Protein AF-A0A937NCR0-F1 (afdb_monomer)

Sequence (135 aa):
QVGEFRQLLLSELSRSDWDSVELSKTMGQFVDAAGKEAPPRRARLNRLIGYTAQFYEQLMRSLSGGAVHGDAELVRAVRAAQSTWPGDAETAAACLERCLEAEGQVLANANQATLVQCWLDELATTTRTGCPVAA

Structure (mmCIF, N/CA/C/O backbone):
data_AF-A0A937NCR0-F1
#
_entry.id   AF-A0A937NCR0-F1
#
loop_
_atom_site.group_PDB
_atom_site.id
_atom_site.type_symbol
_atom_site.label_atom_id
_atom_site.label_alt_id
_atom_site.label_comp_id
_atom_site.label_asym_id
_atom_site.label_entity_id
_atom_site.label_seq_id
_atom_site.pdbx_PDB_ins_code
_atom_site.Cartn_x
_atom_site.Cartn_y
_atom_site.Cartn_z
_atom_site.occupancy
_atom_site.B_iso_or_equiv
_atom_site.auth_seq_id
_atom_site.auth_comp_id
_atom_site.auth_asym_id
_atom_site.auth_atom_id
_atom_site.pdbx_PDB_model_num
ATOM 1 N N . GLN A 1 1 ? -17.304 -7.108 0.990 1.00 74.44 1 GLN A N 1
ATOM 2 C CA . GLN A 1 1 ? -16.667 -6.075 1.840 1.00 74.44 1 GLN A CA 1
ATOM 3 C C . GLN A 1 1 ? -15.138 -6.113 1.786 1.00 74.44 1 GLN A C 1
ATOM 5 O O . GLN A 1 1 ? -14.595 -5.275 1.091 1.00 74.44 1 GLN A O 1
ATOM 10 N N . VAL A 1 2 ? -14.410 -7.036 2.443 1.00 83.81 2 VAL A N 1
ATOM 11 C CA . VAL A 1 2 ? -12.918 -7.007 2.409 1.00 83.81 2 VAL A CA 1
ATOM 12 C C . VAL A 1 2 ? -12.339 -7.420 1.051 1.00 83.81 2 VAL A C 1
ATOM 14 O O . VAL A 1 2 ? -11.427 -6.763 0.569 1.00 83.81 2 VAL A O 1
ATOM 17 N N . GLY A 1 3 ? -12.879 -8.468 0.417 1.00 83.25 3 GLY A N 1
ATOM 18 C CA . GLY A 1 3 ? -12.419 -8.903 -0.911 1.00 83.25 3 GLY A CA 1
ATOM 19 C C . GLY A 1 3 ? -12.664 -7.858 -2.005 1.00 83.25 3 GLY A C 1
ATOM 20 O O . GLY A 1 3 ? -11.769 -7.563 -2.779 1.00 83.25 3 GLY A O 1
ATOM 21 N N . GLU A 1 4 ? -13.842 -7.228 -2.009 1.00 89.12 4 GLU A N 1
ATOM 22 C CA . GLU A 1 4 ? -14.170 -6.133 -2.941 1.00 89.12 4 GLU A CA 1
ATOM 23 C C . GLU A 1 4 ? -13.261 -4.915 -2.738 1.00 89.12 4 GLU A C 1
ATOM 25 O O . GLU A 1 4 ? -12.792 -4.325 -3.705 1.00 89.12 4 GLU A O 1
ATOM 30 N N . PHE A 1 5 ? -12.965 -4.554 -1.484 1.00 92.00 5 PHE A N 1
ATOM 31 C CA . PHE A 1 5 ? -12.037 -3.457 -1.219 1.00 92.00 5 PHE A CA 1
ATOM 32 C C . PHE A 1 5 ? -10.614 -3.805 -1.658 1.00 92.00 5 PHE A C 1
ATOM 34 O O . PHE A 1 5 ? -9.918 -2.956 -2.199 1.00 92.00 5 PHE A O 1
ATOM 41 N N . ARG A 1 6 ? -10.180 -5.057 -1.468 1.00 95.19 6 ARG A N 1
ATOM 42 C CA . ARG A 1 6 ? -8.883 -5.521 -1.972 1.00 95.19 6 ARG A CA 1
ATOM 43 C C . ARG A 1 6 ? -8.793 -5.393 -3.495 1.00 95.19 6 ARG A C 1
ATOM 45 O O . ARG A 1 6 ? -7.771 -4.926 -3.979 1.00 95.19 6 ARG A O 1
ATOM 52 N N . GLN A 1 7 ? -9.861 -5.723 -4.221 1.00 94.75 7 GLN A N 1
ATOM 53 C CA . GLN A 1 7 ? -9.926 -5.540 -5.676 1.00 94.75 7 GLN A CA 1
ATOM 54 C C . GLN A 1 7 ? -9.755 -4.080 -6.077 1.00 94.75 7 GLN A C 1
ATOM 56 O O . GLN 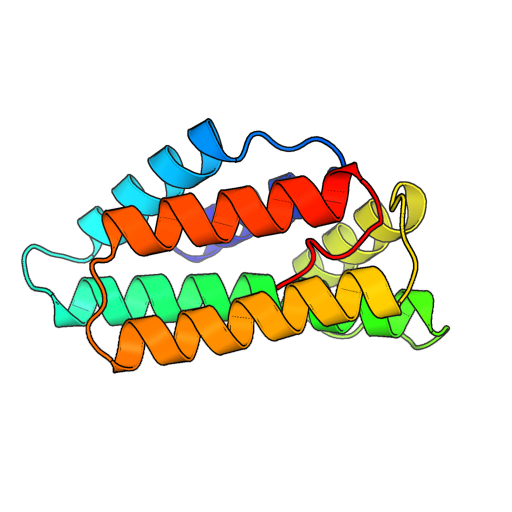A 1 7 ? -8.951 -3.778 -6.956 1.00 94.75 7 GLN A O 1
ATOM 61 N N . LEU A 1 8 ? -10.478 -3.178 -5.408 1.00 95.44 8 LEU A N 1
ATOM 62 C CA . LEU A 1 8 ? -10.343 -1.738 -5.617 1.00 95.44 8 LEU A CA 1
ATOM 63 C C . LEU A 1 8 ? -8.914 -1.268 -5.320 1.00 95.44 8 LEU A C 1
ATOM 65 O O . LEU A 1 8 ? -8.308 -0.606 -6.152 1.00 95.44 8 LEU A O 1
ATOM 69 N N . LEU A 1 9 ? -8.353 -1.674 -4.180 1.00 96.31 9 LEU A N 1
ATOM 70 C CA . LEU A 1 9 ? -6.996 -1.322 -3.772 1.00 96.31 9 LEU A CA 1
ATOM 71 C C . LEU A 1 9 ? -5.960 -1.779 -4.805 1.00 96.31 9 LEU A C 1
ATOM 73 O O . LEU A 1 9 ? -5.144 -0.981 -5.247 1.00 96.31 9 LEU A O 1
ATOM 77 N N . LEU A 1 10 ? -6.007 -3.044 -5.227 1.00 97.00 10 LEU A N 1
ATOM 78 C CA . LEU A 1 10 ? -5.082 -3.580 -6.226 1.00 97.00 10 LEU A CA 1
ATOM 79 C C . LEU A 1 10 ? -5.256 -2.918 -7.597 1.00 97.00 10 LEU A C 1
ATOM 81 O O . LEU A 1 10 ? -4.273 -2.731 -8.310 1.00 97.00 10 LEU A O 1
ATOM 85 N N . SER A 1 11 ? -6.485 -2.547 -7.962 1.00 95.75 11 SER A N 1
ATOM 86 C CA . SER A 1 11 ? -6.756 -1.787 -9.182 1.00 95.75 11 SER A CA 1
ATOM 87 C C . SER A 1 11 ? -6.099 -0.406 -9.131 1.00 95.75 11 SER A C 1
ATOM 89 O O . SER A 1 11 ? -5.409 -0.040 -10.079 1.00 95.75 11 SER A O 1
ATOM 91 N N . GLU A 1 12 ? -6.251 0.338 -8.034 1.00 96.19 12 GLU A N 1
ATOM 92 C CA . GLU A 1 12 ? -5.626 1.659 -7.876 1.00 96.19 12 GLU A CA 1
ATOM 93 C C . GLU A 1 12 ? -4.097 1.570 -7.862 1.00 96.19 12 GLU A C 1
ATOM 95 O O . GLU A 1 12 ? -3.437 2.252 -8.641 1.00 96.19 12 GLU A O 1
ATOM 100 N N . LEU A 1 13 ? -3.530 0.654 -7.068 1.00 96.25 13 LEU A N 1
ATOM 101 C CA . LEU A 1 13 ? -2.078 0.447 -6.984 1.00 96.25 13 LEU A CA 1
ATOM 102 C C . LEU A 1 13 ? -1.452 0.007 -8.315 1.00 96.25 13 LEU A C 1
ATOM 104 O O . LEU A 1 13 ? -0.257 0.200 -8.525 1.00 9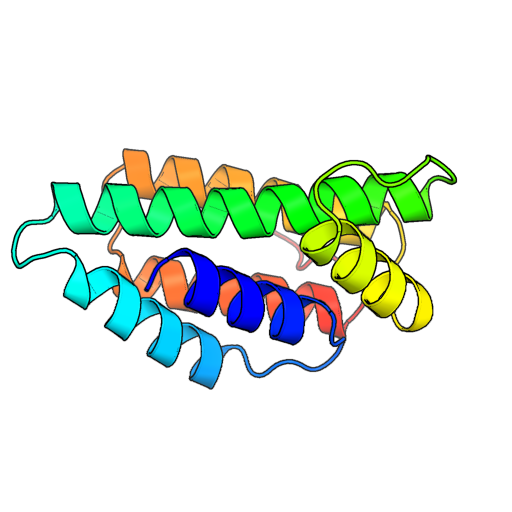6.25 13 LEU A O 1
ATOM 108 N N . SER A 1 14 ? -2.239 -0.587 -9.220 1.00 96.25 14 SER A N 1
ATOM 109 C CA . SER A 1 14 ? -1.749 -0.975 -10.546 1.00 96.25 14 SER A CA 1
ATOM 110 C C . SER A 1 14 ? -1.479 0.211 -11.480 1.00 96.25 14 SER A C 1
ATOM 112 O O . SER A 1 14 ? -0.814 0.050 -12.504 1.00 96.25 14 SER A O 1
ATOM 114 N N . ARG A 1 15 ? -1.988 1.397 -11.134 1.00 94.62 15 ARG A N 1
ATOM 115 C CA . ARG A 1 15 ? -1.804 2.640 -11.886 1.00 94.62 15 ARG A CA 1
ATOM 116 C C . ARG A 1 15 ? -0.520 3.338 -11.435 1.00 94.62 15 ARG A C 1
ATOM 118 O O . ARG A 1 15 ? -0.114 3.215 -10.288 1.00 94.62 15 ARG A O 1
ATOM 125 N N . SER A 1 16 ? 0.105 4.127 -12.304 1.00 89.81 16 SER A N 1
ATOM 126 C CA . SER A 1 16 ? 1.256 4.966 -11.921 1.00 89.81 16 SER A CA 1
ATOM 127 C C . SER A 1 16 ? 0.856 6.351 -11.386 1.00 89.81 16 SER A C 1
ATOM 129 O O . SER A 1 16 ? 1.691 7.062 -10.830 1.00 89.81 16 SER A O 1
ATOM 131 N N . ASP A 1 17 ? -0.415 6.738 -11.535 1.00 92.00 17 ASP A N 1
ATOM 132 C CA . ASP A 1 17 ? -0.939 8.086 -11.280 1.00 92.00 17 ASP A CA 1
ATOM 133 C C . ASP A 1 17 ? -2.167 8.117 -10.350 1.00 92.00 17 ASP A C 1
ATOM 135 O O . ASP A 1 17 ? -2.970 9.047 -10.417 1.00 92.00 17 ASP A O 1
ATOM 139 N N . TRP A 1 18 ? -2.349 7.097 -9.507 1.00 94.56 18 TRP A N 1
ATOM 140 C CA . TRP A 1 18 ? -3.517 7.000 -8.627 1.00 94.56 18 TRP A CA 1
ATOM 141 C C . TRP A 1 18 ? -3.626 8.174 -7.640 1.00 94.56 18 TRP A C 1
ATOM 143 O O . TRP A 1 18 ? -2.635 8.776 -7.213 1.00 94.56 18 TRP A O 1
ATOM 153 N N . ASP A 1 19 ? -4.869 8.500 -7.283 1.00 94.62 19 ASP A N 1
ATOM 154 C CA . ASP A 1 19 ? -5.213 9.634 -6.427 1.00 94.62 19 ASP A CA 1
ATOM 155 C C . ASP A 1 19 ? -5.098 9.244 -4.944 1.00 94.62 19 ASP A C 1
ATOM 157 O O . ASP A 1 19 ? -5.957 8.546 -4.390 1.00 94.62 19 ASP A O 1
ATOM 161 N N . SER A 1 20 ? -4.021 9.695 -4.289 1.00 95.06 20 SER A N 1
ATOM 162 C CA . SER A 1 20 ? -3.761 9.413 -2.871 1.00 95.06 20 SER A CA 1
ATOM 163 C C . SER A 1 20 ? -4.843 9.963 -1.949 1.00 95.06 20 SER A C 1
ATOM 165 O O . SER A 1 20 ? -5.142 9.345 -0.923 1.00 95.06 20 SER A O 1
ATOM 167 N N . VAL A 1 21 ? -5.471 11.085 -2.305 1.00 95.50 21 VAL A N 1
ATOM 168 C CA . VAL A 1 21 ? -6.478 11.758 -1.481 1.00 95.50 21 VAL A CA 1
ATOM 169 C C . VAL A 1 21 ? -7.790 10.981 -1.516 1.00 95.50 21 VAL A C 1
ATOM 171 O O . VAL A 1 21 ? -8.346 10.654 -0.460 1.00 95.50 21 VAL A O 1
ATOM 174 N N . GLU A 1 22 ? -8.268 10.630 -2.710 1.00 96.00 22 GLU A N 1
ATOM 175 C CA . GLU A 1 22 ? -9.502 9.852 -2.856 1.00 96.00 22 GLU A CA 1
ATOM 176 C C . GLU A 1 22 ? -9.346 8.423 -2.317 1.00 96.00 22 GLU A C 1
ATOM 178 O O . GLU A 1 22 ? -10.246 7.919 -1.627 1.00 96.00 22 GLU A O 1
ATOM 183 N N . LEU A 1 23 ? -8.187 7.783 -2.521 1.00 96.00 23 LEU A N 1
ATOM 184 C CA . LEU A 1 23 ? -7.921 6.467 -1.937 1.00 96.00 23 LEU A CA 1
ATOM 185 C C . LEU A 1 23 ? -7.842 6.533 -0.404 1.00 96.00 23 LEU A C 1
ATOM 187 O O . LEU A 1 23 ? -8.417 5.673 0.265 1.00 96.00 23 LEU A O 1
ATOM 191 N N . SER A 1 24 ? -7.228 7.576 0.170 1.00 96.31 24 SER A N 1
ATOM 192 C CA . SER A 1 24 ? -7.179 7.784 1.628 1.00 96.31 24 SER A CA 1
ATOM 193 C C . SER A 1 24 ? -8.565 7.919 2.239 1.00 96.31 24 SER A C 1
ATOM 195 O O . SER A 1 24 ? -8.868 7.301 3.261 1.00 96.31 24 SER A O 1
ATOM 197 N N . LYS A 1 25 ? -9.441 8.697 1.600 1.00 95.94 25 LYS A N 1
ATOM 198 C CA . LYS A 1 25 ? -10.831 8.868 2.033 1.00 95.94 25 LYS A CA 1
ATOM 199 C C . LYS A 1 25 ? -11.596 7.548 1.978 1.00 95.94 25 LYS A C 1
ATOM 201 O O . LYS A 1 25 ? -12.258 7.177 2.949 1.00 95.94 25 LYS A O 1
ATOM 206 N N . THR A 1 26 ? -11.472 6.828 0.868 1.00 95.88 26 THR A N 1
ATOM 207 C CA . THR A 1 26 ? -12.128 5.533 0.646 1.00 95.88 26 THR A CA 1
ATOM 208 C C . THR A 1 26 ? -11.647 4.488 1.656 1.00 95.88 26 THR A C 1
ATOM 210 O O . THR A 1 26 ? -12.450 3.778 2.268 1.00 95.88 26 THR A O 1
ATOM 213 N N . MET A 1 27 ? -10.340 4.446 1.914 1.00 95.62 27 MET A N 1
ATOM 214 C CA . MET A 1 27 ? -9.735 3.569 2.908 1.00 95.62 27 MET A CA 1
ATOM 215 C C . MET A 1 27 ? -10.155 3.921 4.336 1.00 95.62 27 MET A C 1
ATOM 217 O O . MET A 1 27 ? -10.524 3.023 5.093 1.00 95.62 27 MET A O 1
ATOM 221 N N . GLY A 1 28 ? -10.163 5.205 4.697 1.00 94.25 28 GLY A N 1
ATOM 222 C CA . GLY A 1 28 ? -10.608 5.675 6.010 1.00 94.25 28 GLY A CA 1
ATOM 223 C C . GLY A 1 28 ? -12.050 5.264 6.309 1.00 94.25 28 GLY A C 1
ATOM 224 O O . GLY A 1 28 ? -12.314 4.647 7.340 1.00 94.25 28 GLY A O 1
ATOM 225 N N . GLN A 1 29 ? -12.967 5.483 5.361 1.00 94.19 29 GLN A N 1
ATOM 226 C CA . GLN A 1 29 ? -14.366 5.050 5.482 1.00 94.19 29 GLN A CA 1
ATOM 227 C C . GLN A 1 29 ? -14.488 3.533 5.672 1.00 94.19 29 GLN A C 1
ATOM 229 O O . GLN A 1 29 ? -15.265 3.055 6.503 1.00 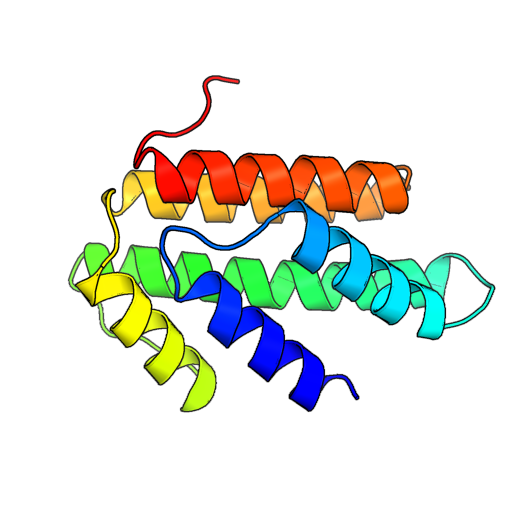94.19 29 GLN A O 1
ATOM 234 N N . PHE A 1 30 ? -13.701 2.762 4.921 1.00 94.12 30 PHE A N 1
ATOM 235 C CA . PHE A 1 30 ? -13.694 1.311 5.037 1.00 94.12 30 PHE A CA 1
ATOM 236 C C . PHE A 1 30 ? -13.140 0.832 6.388 1.00 94.12 30 PHE A C 1
ATOM 238 O O . PHE A 1 30 ? -13.683 -0.109 6.979 1.00 94.12 30 PHE A O 1
ATOM 245 N N . VAL A 1 31 ? -12.089 1.475 6.900 1.00 93.31 31 VAL A N 1
ATOM 246 C CA . VAL A 1 31 ? -11.515 1.206 8.226 1.00 93.31 31 VAL A CA 1
ATOM 247 C C . VAL A 1 31 ? -12.516 1.544 9.331 1.00 93.31 31 VAL A C 1
ATOM 249 O O . VAL A 1 31 ? -12.759 0.705 10.199 1.00 93.31 31 VAL A O 1
ATOM 252 N N . ASP A 1 32 ? -13.170 2.702 9.264 1.00 92.12 32 ASP A N 1
ATOM 253 C CA . ASP A 1 32 ? -14.174 3.137 10.242 1.00 92.12 32 ASP A CA 1
ATOM 254 C C . ASP A 1 32 ? -15.405 2.224 10.283 1.00 92.12 32 ASP A C 1
ATOM 256 O O . ASP A 1 32 ? -15.965 1.964 11.352 1.00 92.12 32 ASP A O 1
ATOM 260 N N . ALA A 1 33 ? -15.772 1.627 9.147 1.00 92.31 33 ALA A N 1
ATOM 261 C CA . ALA A 1 33 ? -16.820 0.614 9.079 1.00 92.31 33 ALA A CA 1
ATOM 262 C C . ALA A 1 33 ? -16.471 -0.694 9.828 1.00 92.31 33 ALA A C 1
ATOM 264 O O . ALA A 1 33 ? -17.279 -1.624 9.841 1.00 92.31 33 ALA A O 1
ATOM 265 N N . ALA A 1 34 ? -15.272 -0.835 10.415 1.00 89.38 34 ALA A N 1
ATOM 266 C CA . ALA A 1 34 ? -14.900 -1.999 11.228 1.00 89.38 34 ALA A CA 1
ATOM 267 C C . ALA A 1 34 ? -15.521 -1.984 12.623 1.00 89.38 34 ALA A C 1
ATOM 269 O O . ALA A 1 34 ? -15.592 -3.029 13.268 1.00 89.38 34 ALA A O 1
ATOM 270 N N . GLY A 1 35 ? -15.948 -0.812 13.088 1.00 89.00 35 GLY A N 1
ATOM 271 C CA . GLY A 1 35 ? -16.541 -0.629 14.401 1.00 89.00 35 GLY A CA 1
ATOM 272 C C . GLY A 1 35 ? -16.097 0.671 15.059 1.00 89.00 35 GLY A C 1
ATOM 273 O O . GLY A 1 35 ? -15.146 1.326 14.642 1.00 89.00 35 GLY A O 1
ATOM 274 N N . LYS A 1 36 ? -16.788 1.038 16.139 1.00 84.19 36 LYS A N 1
ATOM 275 C CA . LYS A 1 36 ? -16.525 2.282 16.878 1.00 84.19 36 LYS A CA 1
ATOM 276 C C . LYS A 1 36 ? -15.271 2.217 17.754 1.00 84.19 36 LYS A C 1
ATOM 278 O O . LYS A 1 36 ? -14.724 3.257 18.096 1.00 84.19 36 LYS A O 1
ATOM 283 N N . GLU A 1 37 ? -14.778 1.023 18.044 1.00 89.00 37 GLU A N 1
ATOM 284 C CA . GLU A 1 37 ? -13.607 0.812 18.893 1.00 89.00 37 GLU A CA 1
ATOM 285 C C . GLU A 1 37 ? -12.304 0.841 18.082 1.00 89.00 37 GLU A C 1
ATOM 287 O O . GLU A 1 37 ? -12.275 0.480 16.904 1.00 89.00 37 GLU A O 1
ATOM 292 N N . ALA A 1 38 ? -11.198 1.225 18.719 1.00 86.81 38 ALA A N 1
ATOM 293 C CA . ALA A 1 38 ? -9.895 1.306 18.060 1.00 86.81 38 ALA A CA 1
ATOM 294 C C . ALA A 1 38 ? -9.309 -0.056 17.603 1.00 86.81 38 ALA A C 1
ATOM 296 O O . ALA A 1 38 ? -8.752 -0.100 16.503 1.00 86.81 38 ALA A O 1
ATOM 297 N N . PRO A 1 39 ? -9.420 -1.176 18.358 1.00 91.62 39 PRO A N 1
ATOM 298 C CA . PRO A 1 39 ? -8.807 -2.447 17.956 1.00 91.62 39 PRO A CA 1
ATOM 299 C C . PRO A 1 39 ? -9.342 -3.037 16.635 1.00 91.62 39 PRO A C 1
ATOM 301 O O . PRO A 1 39 ? -8.514 -3.395 15.795 1.00 91.62 39 PRO A O 1
ATOM 304 N N . PRO A 1 40 ? -10.668 -3.098 16.374 1.00 92.75 40 PRO A N 1
ATOM 305 C CA . PRO A 1 40 ? -11.191 -3.566 15.086 1.00 92.75 40 PRO A CA 1
ATOM 306 C C . PRO A 1 40 ? -10.719 -2.726 13.895 1.00 92.75 40 PRO A C 1
ATOM 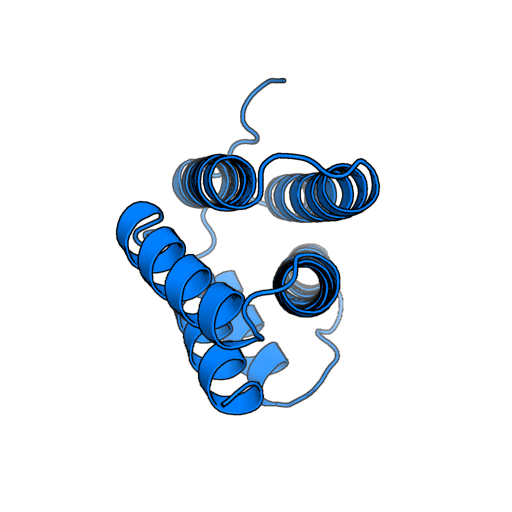308 O O . PRO A 1 40 ? -10.394 -3.278 12.843 1.00 92.75 40 PRO A O 1
ATOM 311 N N . ARG A 1 41 ? -10.634 -1.399 14.067 1.00 93.56 41 ARG A N 1
ATOM 312 C CA . ARG A 1 41 ? -10.142 -0.490 13.024 1.00 93.56 41 ARG A CA 1
ATOM 313 C C . ARG A 1 41 ? -8.660 -0.715 12.733 1.00 93.56 41 ARG A C 1
ATOM 315 O O . ARG A 1 41 ? -8.302 -0.904 11.576 1.00 93.56 41 ARG A O 1
ATOM 322 N N . ARG A 1 42 ? -7.818 -0.828 13.771 1.00 94.06 42 ARG A N 1
ATOM 323 C CA . ARG A 1 42 ? -6.388 -1.164 13.614 1.00 94.06 42 ARG A CA 1
ATOM 324 C C . ARG A 1 42 ? -6.187 -2.500 12.908 1.00 94.06 42 ARG A C 1
ATOM 326 O O . ARG A 1 42 ? -5.378 -2.587 11.996 1.00 94.06 42 ARG A O 1
ATOM 333 N N . ALA A 1 43 ? -6.945 -3.528 13.290 1.00 93.62 43 ALA A N 1
ATOM 334 C CA . ALA A 1 43 ? -6.865 -4.838 12.647 1.00 93.62 43 ALA A CA 1
ATOM 335 C C . ALA A 1 43 ? -7.242 -4.773 11.157 1.00 93.62 43 ALA A C 1
ATOM 337 O O . ALA A 1 43 ? -6.609 -5.425 10.326 1.00 93.62 43 ALA A O 1
ATOM 338 N N . ARG A 1 44 ? -8.253 -3.966 10.806 1.00 94.94 44 ARG A N 1
ATOM 339 C CA . ARG A 1 44 ? -8.644 -3.746 9.410 1.00 94.94 44 ARG A CA 1
ATOM 340 C C . ARG A 1 44 ? -7.582 -2.968 8.637 1.00 94.94 44 ARG A C 1
ATOM 342 O O . ARG A 1 44 ? -7.246 -3.392 7.537 1.00 94.94 44 ARG A O 1
ATOM 349 N N . LEU A 1 45 ? -7.039 -1.896 9.211 1.00 95.56 45 LEU A N 1
ATOM 350 C CA . LEU A 1 45 ? -5.966 -1.113 8.600 1.00 95.56 45 LEU A CA 1
ATOM 351 C C . LEU A 1 45 ? -4.711 -1.966 8.367 1.00 95.56 45 LEU A C 1
ATOM 353 O O . LEU A 1 45 ? -4.229 -2.014 7.245 1.00 95.56 45 LEU A O 1
ATOM 357 N N . ASN A 1 46 ? -4.260 -2.732 9.365 1.00 95.94 46 ASN A N 1
ATOM 358 C CA . ASN A 1 46 ? -3.123 -3.650 9.213 1.00 95.94 46 ASN A CA 1
ATOM 359 C C . ASN A 1 46 ? -3.335 -4.664 8.089 1.00 95.94 46 ASN A C 1
ATOM 361 O O . ASN A 1 46 ? -2.423 -4.941 7.322 1.00 95.94 46 ASN A O 1
ATOM 365 N N . ARG A 1 47 ? -4.550 -5.205 7.945 1.00 95.69 47 ARG A N 1
ATOM 366 C CA . ARG A 1 47 ? -4.850 -6.111 6.831 1.00 95.69 47 ARG A CA 1
ATOM 367 C C . ARG A 1 47 ? -4.716 -5.417 5.470 1.00 95.69 47 ARG A C 1
ATOM 369 O O . ARG A 1 47 ? -4.262 -6.053 4.526 1.00 95.69 47 ARG A O 1
ATOM 376 N N . LEU A 1 48 ? -5.123 -4.153 5.361 1.00 96.44 48 LEU A N 1
ATOM 377 C CA . LEU A 1 48 ? -4.980 -3.386 4.123 1.00 96.44 48 LEU A CA 1
ATOM 378 C C . LEU A 1 48 ? -3.523 -3.040 3.823 1.00 96.44 48 LEU A C 1
ATOM 380 O O . LEU A 1 48 ? -3.097 -3.235 2.690 1.00 96.44 48 LEU A O 1
ATOM 384 N N . ILE A 1 49 ? -2.762 -2.610 4.833 1.00 97.81 49 ILE A N 1
ATOM 385 C CA . ILE A 1 49 ? -1.321 -2.376 4.699 1.00 97.81 49 ILE A CA 1
ATOM 386 C C . ILE A 1 49 ? -0.627 -3.658 4.233 1.00 97.81 49 ILE A C 1
ATOM 388 O O . ILE A 1 49 ? 0.127 -3.611 3.269 1.00 97.81 49 ILE A O 1
ATOM 392 N N . GLY A 1 50 ? -0.970 -4.813 4.809 1.00 97.56 50 GLY A N 1
ATOM 393 C CA . GLY A 1 50 ? -0.432 -6.103 4.381 1.00 97.56 50 GLY A CA 1
ATOM 394 C C . GLY A 1 50 ? -0.757 -6.461 2.923 1.00 97.56 50 GLY A C 1
ATOM 395 O O . GLY A 1 50 ? 0.082 -7.034 2.232 1.00 97.56 50 GLY A O 1
ATOM 396 N N . TYR A 1 51 ? -1.940 -6.099 2.406 1.00 97.75 51 TYR A N 1
ATOM 397 C CA . TYR A 1 51 ? -2.245 -6.279 0.979 1.00 97.75 51 TYR A CA 1
ATOM 398 C C . TYR A 1 51 ? -1.411 -5.357 0.084 1.00 97.75 51 TYR A C 1
ATOM 400 O O . TYR A 1 51 ? -0.922 -5.806 -0.952 1.00 97.75 51 TYR A O 1
ATOM 408 N N . THR A 1 52 ? -1.220 -4.101 0.487 1.00 98.19 52 THR A N 1
ATOM 409 C CA . THR A 1 52 ? -0.358 -3.152 -0.228 1.00 98.19 52 THR A CA 1
ATOM 410 C C . THR A 1 52 ? 1.108 -3.600 -0.202 1.00 98.19 52 THR A C 1
ATOM 412 O O . THR A 1 52 ? 1.767 -3.603 -1.239 1.00 98.19 52 THR A O 1
ATOM 415 N N . ALA A 1 53 ? 1.601 -4.068 0.947 1.00 98.38 53 ALA A N 1
ATOM 416 C CA . ALA A 1 53 ? 2.938 -4.634 1.095 1.00 98.38 53 ALA A CA 1
ATOM 417 C C . ALA A 1 53 ? 3.127 -5.845 0.171 1.00 98.38 53 ALA A C 1
ATOM 419 O O . ALA A 1 53 ? 4.086 -5.898 -0.594 1.00 98.38 53 ALA A O 1
ATOM 420 N N . GLN A 1 54 ? 2.169 -6.777 0.161 1.00 98.38 54 GLN A N 1
ATOM 421 C CA . GLN A 1 54 ? 2.213 -7.942 -0.723 1.00 98.38 54 GLN A CA 1
ATOM 422 C C . GLN A 1 54 ? 2.268 -7.539 -2.206 1.00 98.38 54 GLN A C 1
ATOM 424 O O . GLN A 1 54 ? 2.987 -8.159 -2.987 1.00 98.38 54 GLN A O 1
ATOM 429 N N . PHE A 1 55 ? 1.537 -6.497 -2.606 1.00 98.50 55 PHE A N 1
ATOM 430 C CA . PHE A 1 55 ? 1.607 -5.960 -3.963 1.00 98.50 55 PHE A CA 1
ATOM 431 C C . PHE A 1 55 ? 3.013 -5.461 -4.317 1.00 98.50 55 PHE A C 1
ATOM 433 O O . PHE A 1 55 ? 3.575 -5.910 -5.319 1.00 98.50 55 PHE A O 1
ATOM 440 N N . TYR A 1 56 ? 3.608 -4.600 -3.487 1.00 98.38 56 TYR A N 1
ATOM 441 C CA . TYR A 1 56 ? 4.941 -4.053 -3.756 1.00 98.38 56 TYR A CA 1
ATOM 442 C C . TYR A 1 56 ? 6.051 -5.105 -3.666 1.00 98.38 56 TYR A C 1
ATOM 444 O O . TYR A 1 56 ? 6.972 -5.080 -4.477 1.00 98.38 56 TYR A O 1
ATOM 452 N N . GLU A 1 57 ? 5.932 -6.090 -2.772 1.00 98.44 57 GLU A N 1
ATOM 453 C CA . GLU A 1 57 ? 6.846 -7.236 -2.714 1.00 98.44 57 GLU A CA 1
ATOM 454 C C . GLU A 1 57 ? 6.851 -8.014 -4.038 1.00 98.44 57 GLU A C 1
ATOM 456 O O . GLU A 1 57 ? 7.907 -8.326 -4.598 1.00 98.44 57 GLU A O 1
ATOM 461 N N . GLN A 1 58 ? 5.665 -8.323 -4.566 1.00 98.50 58 GLN A N 1
ATOM 462 C CA . GLN A 1 58 ? 5.548 -9.051 -5.824 1.00 98.50 58 GLN A CA 1
ATOM 463 C C . GLN A 1 58 ? 5.968 -8.206 -7.032 1.00 98.50 58 GLN A C 1
ATOM 465 O O . GLN A 1 58 ? 6.541 -8.750 -7.979 1.00 98.50 58 GLN A O 1
ATOM 470 N N . LEU A 1 59 ? 5.725 -6.894 -7.004 1.00 98.19 59 LEU A N 1
ATOM 471 C CA . LEU A 1 59 ? 6.186 -5.973 -8.038 1.00 98.19 59 LEU A CA 1
ATOM 472 C C . LEU A 1 59 ? 7.714 -5.879 -8.068 1.00 98.19 59 LEU A C 1
ATOM 474 O O . LEU A 1 59 ? 8.301 -6.105 -9.124 1.00 98.19 59 LEU A O 1
ATOM 478 N N . MET A 1 60 ? 8.352 -5.655 -6.916 1.00 97.81 60 MET A N 1
ATOM 479 C CA . MET A 1 60 ? 9.809 -5.692 -6.758 1.00 97.81 60 MET A CA 1
ATOM 480 C C . MET A 1 60 ? 10.373 -7.005 -7.309 1.00 97.81 60 MET A C 1
ATOM 482 O O . MET A 1 60 ? 11.245 -6.990 -8.175 1.00 97.81 60 MET A O 1
ATOM 486 N N . ARG A 1 61 ? 9.820 -8.151 -6.884 1.00 97.81 61 ARG A N 1
ATOM 487 C CA . ARG A 1 61 ? 10.241 -9.471 -7.375 1.00 97.81 61 ARG A CA 1
ATOM 488 C C . ARG A 1 61 ? 10.143 -9.582 -8.897 1.00 97.81 61 ARG A C 1
ATOM 490 O O . ARG A 1 61 ? 11.057 -10.129 -9.511 1.00 97.81 61 ARG A O 1
ATOM 497 N N . SER A 1 62 ? 9.059 -9.086 -9.494 1.00 97.69 62 SER A N 1
ATOM 498 C CA . SER A 1 62 ? 8.856 -9.112 -10.948 1.00 97.69 62 SER A CA 1
ATOM 499 C C . SER A 1 62 ? 9.863 -8.234 -11.692 1.00 97.69 62 SER A C 1
ATOM 501 O O . SER A 1 62 ? 10.405 -8.641 -12.720 1.00 97.69 62 SER A O 1
ATOM 503 N N . LEU A 1 63 ? 10.150 -7.043 -11.160 1.00 97.00 63 LEU A N 1
ATOM 504 C CA . LEU A 1 63 ? 11.132 -6.106 -11.713 1.00 97.00 63 LEU A CA 1
ATOM 505 C C . LEU A 1 63 ? 12.562 -6.658 -11.622 1.00 97.00 63 LEU A C 1
ATOM 507 O O . LEU A 1 63 ? 13.366 -6.420 -12.518 1.00 97.00 63 LEU A O 1
ATOM 511 N N . SER A 1 64 ? 12.855 -7.483 -10.614 1.00 97.06 64 SER A N 1
ATOM 512 C CA . SER A 1 64 ? 14.110 -8.240 -10.506 1.00 97.06 64 SER A CA 1
ATOM 513 C C . SER A 1 64 ? 14.166 -9.501 -11.391 1.00 97.06 64 SER A C 1
ATOM 515 O O . SER A 1 64 ? 15.106 -10.286 -11.277 1.00 97.06 64 SER A O 1
ATOM 517 N N . GLY A 1 65 ? 13.168 -9.744 -12.249 1.00 96.19 65 GLY A N 1
ATOM 518 C CA . GLY A 1 65 ? 13.107 -10.911 -13.142 1.00 96.19 65 GLY A CA 1
ATOM 519 C C . GLY A 1 65 ? 12.584 -12.199 -12.495 1.00 96.19 65 GLY A C 1
ATOM 520 O O . GLY A 1 65 ? 12.630 -13.266 -13.110 1.00 96.19 65 GLY A O 1
ATOM 521 N N . GLY A 1 66 ? 12.080 -12.130 -11.261 1.00 96.12 66 GLY A N 1
ATOM 522 C CA . GLY A 1 66 ? 11.448 -13.251 -10.574 1.00 96.12 66 GLY A CA 1
ATOM 523 C C . GLY A 1 66 ? 10.002 -13.487 -11.019 1.00 96.12 66 GLY A C 1
ATOM 524 O O . GLY A 1 66 ? 9.320 -12.602 -11.529 1.00 96.12 66 GLY A O 1
ATOM 525 N N . ALA A 1 67 ? 9.493 -14.698 -10.785 1.00 94.31 67 ALA A N 1
ATOM 526 C CA . ALA A 1 67 ? 8.081 -14.993 -11.010 1.00 94.31 67 ALA A CA 1
ATOM 527 C C . ALA A 1 67 ? 7.191 -14.315 -9.953 1.00 94.31 67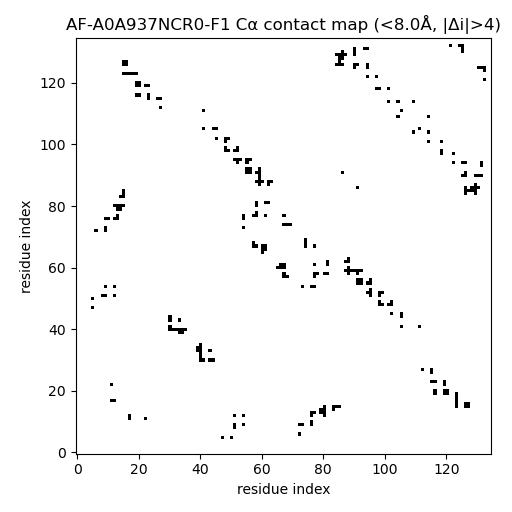 ALA A C 1
ATOM 529 O O . ALA A 1 67 ? 7.509 -14.317 -8.761 1.00 94.31 67 ALA A O 1
ATOM 530 N N . VAL A 1 68 ? 6.049 -13.786 -10.392 1.00 96.31 68 VAL A N 1
ATOM 531 C CA . VAL A 1 68 ? 4.995 -13.243 -9.521 1.00 96.31 68 VAL A CA 1
ATOM 532 C C . VAL A 1 68 ? 4.195 -14.392 -8.909 1.00 96.31 68 VAL A C 1
ATOM 534 O O . VAL A 1 68 ? 3.725 -15.268 -9.638 1.00 96.31 68 VAL A O 1
ATOM 537 N N . HIS A 1 69 ? 4.002 -14.365 -7.592 1.00 95.31 69 HIS A N 1
ATOM 538 C CA . HIS A 1 69 ? 3.240 -15.365 -6.845 1.00 95.31 69 HIS A CA 1
ATOM 539 C C . HIS A 1 69 ? 2.000 -14.748 -6.189 1.00 95.31 69 HIS A C 1
ATOM 541 O O . HIS A 1 69 ? 1.951 -13.554 -5.908 1.00 95.31 69 HIS A O 1
ATOM 547 N N . GLY A 1 70 ? 1.001 -15.588 -5.914 1.00 95.12 70 GLY A N 1
ATOM 548 C CA . GLY A 1 70 ? -0.239 -15.204 -5.243 1.00 95.12 70 GLY A CA 1
ATOM 549 C C . GLY A 1 70 ? -1.480 -15.616 -6.024 1.00 95.12 70 GLY A C 1
ATOM 550 O O . GLY A 1 70 ? -1.410 -16.412 -6.962 1.00 95.12 70 GLY A O 1
ATOM 551 N N . ASP A 1 71 ? -2.631 -15.089 -5.617 1.00 96.56 71 ASP A N 1
ATOM 552 C CA . ASP A 1 71 ? -3.876 -15.312 -6.345 1.00 96.56 71 ASP A CA 1
ATOM 553 C C . ASP A 1 71 ? -3.915 -14.561 -7.685 1.00 96.56 71 ASP A C 1
ATOM 555 O O . ASP A 1 71 ? -3.114 -13.670 -7.975 1.00 96.56 71 ASP A O 1
ATOM 559 N N . ALA A 1 72 ? -4.878 -14.934 -8.527 1.00 95.56 72 ALA A N 1
ATOM 560 C CA . ALA A 1 72 ? -4.997 -14.396 -9.876 1.00 95.56 72 ALA A CA 1
ATOM 561 C C . ALA A 1 72 ? -5.245 -12.876 -9.911 1.00 95.56 72 ALA A C 1
ATOM 563 O O . ALA A 1 72 ? -4.932 -12.235 -10.909 1.00 95.56 72 ALA A O 1
ATOM 564 N N . GLU A 1 73 ? -5.826 -12.298 -8.860 1.00 95.94 73 GLU A N 1
ATOM 565 C CA . GLU A 1 73 ? -6.104 -10.865 -8.767 1.00 95.94 73 GLU A CA 1
ATOM 566 C C . GLU A 1 73 ? -4.820 -10.077 -8.509 1.00 95.94 73 GLU A C 1
ATOM 568 O O . GLU A 1 73 ? -4.515 -9.155 -9.264 1.00 95.94 73 GLU A O 1
ATOM 573 N N . LEU A 1 74 ? -4.019 -10.520 -7.537 1.00 97.56 74 LEU A N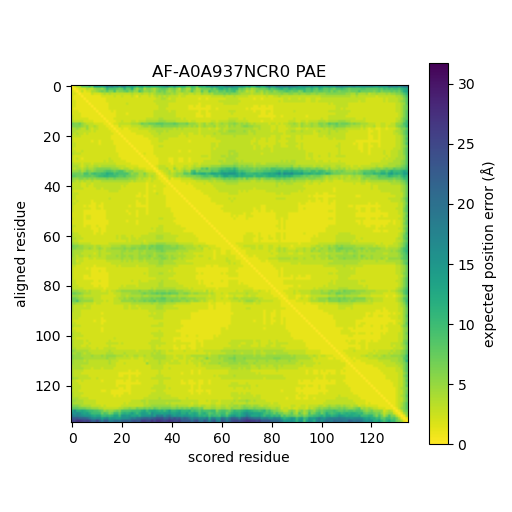 1
ATOM 574 C CA . LEU A 1 74 ? -2.701 -9.958 -7.263 1.00 97.56 74 LEU A CA 1
ATOM 575 C C . LEU A 1 74 ? -1.776 -10.087 -8.474 1.00 97.56 74 LEU A C 1
ATOM 577 O O . LEU A 1 74 ? -1.172 -9.105 -8.899 1.00 97.56 74 LEU A O 1
ATOM 581 N N . VAL A 1 75 ? -1.707 -11.281 -9.072 1.00 97.88 75 VAL A N 1
ATOM 582 C CA . VAL A 1 75 ? -0.857 -11.529 -10.246 1.00 97.88 75 VAL A CA 1
ATOM 583 C C . VAL A 1 75 ? -1.234 -10.603 -11.405 1.00 97.88 75 VAL A C 1
ATOM 585 O O . VAL A 1 75 ? -0.349 -10.082 -12.082 1.00 97.88 75 VAL A O 1
ATOM 588 N N . ARG A 1 76 ? -2.534 -10.375 -11.645 1.00 97.00 76 ARG A N 1
ATOM 589 C CA . ARG A 1 76 ? -3.000 -9.444 -12.685 1.00 97.00 76 ARG A CA 1
ATOM 590 C C . ARG A 1 76 ? -2.603 -8.003 -12.381 1.00 97.00 76 ARG A C 1
ATOM 592 O O . ARG A 1 76 ? -2.067 -7.347 -13.270 1.00 97.00 76 ARG A O 1
ATOM 599 N N . ALA A 1 77 ? -2.829 -7.536 -11.155 1.00 97.75 77 ALA A N 1
ATOM 600 C CA . ALA A 1 77 ? -2.506 -6.170 -10.753 1.00 97.75 77 ALA A CA 1
ATOM 601 C C . ALA A 1 77 ? -1.001 -5.880 -10.859 1.00 97.75 77 ALA A C 1
ATOM 603 O O . ALA A 1 77 ? -0.607 -4.867 -11.430 1.00 97.75 77 ALA A O 1
ATOM 604 N N . VAL A 1 78 ? -0.155 -6.804 -10.393 1.00 98.19 78 VAL A N 1
ATOM 605 C CA . VAL A 1 78 ? 1.310 -6.666 -10.460 1.00 98.19 78 VAL A CA 1
ATOM 606 C C . VAL A 1 78 ? 1.802 -6.628 -11.905 1.00 98.19 78 VAL A C 1
ATOM 608 O O . VAL A 1 78 ? 2.644 -5.804 -12.246 1.00 98.19 78 VAL A O 1
ATOM 611 N N . ARG A 1 79 ? 1.268 -7.487 -12.784 1.00 96.56 79 ARG A N 1
ATOM 612 C CA . ARG A 1 79 ? 1.633 -7.478 -14.211 1.00 96.56 79 ARG A CA 1
ATOM 613 C C . ARG A 1 79 ? 1.200 -6.194 -14.914 1.00 96.56 79 ARG A C 1
ATOM 615 O O . ARG A 1 79 ? 1.940 -5.703 -15.760 1.00 96.56 79 ARG A O 1
ATOM 622 N N . ALA A 1 80 ? 0.023 -5.668 -14.572 1.00 96.50 80 ALA A N 1
ATOM 623 C CA . ALA A 1 80 ? -0.438 -4.384 -15.085 1.00 96.50 80 ALA A CA 1
ATOM 624 C C . ALA A 1 80 ? 0.513 -3.258 -14.651 1.00 96.50 80 ALA A C 1
ATOM 626 O O . ALA A 1 80 ? 1.062 -2.580 -15.518 1.00 96.50 80 ALA A O 1
ATOM 627 N N . ALA A 1 81 ? 0.818 -3.158 -13.353 1.00 96.94 81 ALA A N 1
ATOM 628 C CA . ALA A 1 81 ? 1.777 -2.182 -12.839 1.00 96.94 81 ALA A CA 1
ATOM 629 C C . ALA A 1 81 ? 3.149 -2.302 -13.492 1.00 96.94 81 ALA A C 1
ATOM 631 O O . ALA A 1 81 ? 3.688 -1.298 -13.933 1.00 96.94 81 ALA A O 1
ATOM 632 N N . GLN A 1 82 ? 3.701 -3.513 -13.617 1.00 95.81 82 GLN A N 1
ATOM 633 C CA . GLN A 1 82 ? 5.022 -3.726 -14.213 1.00 95.81 82 GLN A CA 1
ATOM 634 C C . GLN A 1 82 ? 5.143 -3.114 -15.616 1.00 95.81 82 GLN A C 1
ATOM 636 O O . GLN A 1 82 ? 6.213 -2.640 -15.982 1.00 95.81 82 GLN A O 1
ATOM 641 N N . SER A 1 83 ? 4.060 -3.112 -16.401 1.00 92.75 83 SER A N 1
ATOM 642 C CA . SER A 1 83 ? 4.068 -2.561 -17.762 1.00 92.75 83 SER A CA 1
ATOM 643 C C . SER A 1 83 ? 4.123 -1.030 -17.822 1.00 92.75 83 SER A C 1
ATOM 645 O O . SER A 1 83 ? 4.518 -0.477 -18.846 1.00 92.75 83 SER A O 1
ATOM 647 N N . THR A 1 84 ? 3.743 -0.351 -16.739 1.00 93.19 84 THR A N 1
ATOM 648 C CA . THR A 1 84 ? 3.649 1.115 -16.649 1.00 93.19 84 THR A CA 1
ATOM 649 C C . THR A 1 84 ? 4.452 1.695 -15.484 1.00 93.19 84 THR A C 1
ATOM 651 O O . THR A 1 84 ? 4.338 2.887 -15.202 1.00 93.19 84 THR A O 1
ATOM 654 N N . TRP A 1 85 ? 5.224 0.863 -14.780 1.00 94.94 85 TRP A N 1
ATOM 655 C CA . TRP A 1 85 ? 5.967 1.250 -13.587 1.00 94.94 85 TRP A CA 1
ATOM 656 C C . TRP A 1 85 ? 7.087 2.222 -13.973 1.00 94.94 85 TRP A C 1
ATOM 658 O O . TRP A 1 85 ? 7.907 1.885 -14.828 1.00 94.94 85 TRP A O 1
ATOM 668 N N . PRO A 1 86 ? 7.136 3.426 -13.381 1.00 92.81 86 PRO A N 1
ATOM 669 C CA . PRO A 1 86 ? 8.105 4.442 -13.785 1.00 92.81 86 PRO A CA 1
ATOM 670 C C . PRO A 1 86 ? 9.470 4.298 -13.098 1.00 92.81 86 PRO A C 1
ATOM 672 O O . PRO A 1 86 ? 10.406 4.995 -13.481 1.00 92.81 86 PRO A O 1
ATOM 675 N N . GLY A 1 87 ? 9.583 3.435 -12.083 1.00 93.06 87 GLY A N 1
ATOM 676 C CA . GLY A 1 87 ? 10.819 3.180 -11.342 1.00 93.06 87 GLY A CA 1
ATOM 677 C C . GLY A 1 87 ? 11.423 1.806 -11.627 1.00 93.06 87 GLY A C 1
ATOM 678 O O . GLY A 1 87 ? 11.102 1.147 -12.617 1.00 93.06 87 GLY A O 1
ATOM 679 N N . ASP A 1 88 ? 12.272 1.343 -10.718 1.00 95.00 88 ASP A N 1
ATOM 680 C CA . ASP A 1 88 ? 12.881 0.015 -10.761 1.00 95.00 88 ASP A CA 1
ATOM 681 C C . ASP A 1 88 ? 12.499 -0.816 -9.522 1.00 95.00 88 ASP A C 1
ATOM 683 O O . ASP A 1 88 ? 11.524 -0.518 -8.817 1.00 95.00 88 ASP A O 1
ATOM 687 N N . ALA A 1 89 ? 13.226 -1.914 -9.298 1.00 96.12 89 ALA A N 1
ATOM 688 C CA . ALA A 1 89 ? 13.016 -2.781 -8.147 1.00 96.12 89 ALA A CA 1
ATOM 689 C C . ALA A 1 89 ? 13.309 -2.073 -6.812 1.00 96.12 89 ALA A C 1
ATOM 691 O O . ALA A 1 89 ? 12.616 -2.364 -5.840 1.00 96.12 89 ALA A O 1
ATOM 692 N 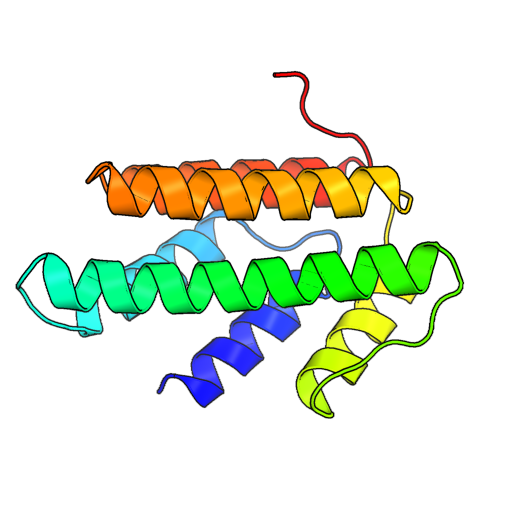N . GLU A 1 90 ? 14.256 -1.130 -6.765 1.00 95.62 90 GLU A N 1
ATOM 693 C CA . GLU A 1 90 ? 14.571 -0.347 -5.562 1.00 95.62 90 GLU A CA 1
ATOM 694 C C . GLU A 1 90 ? 13.433 0.626 -5.242 1.00 95.62 90 GLU A C 1
ATOM 696 O O . GLU A 1 90 ? 13.025 0.753 -4.089 1.00 95.62 90 GLU A O 1
ATOM 701 N N . THR A 1 91 ? 12.822 1.244 -6.259 1.00 95.88 91 THR A N 1
ATOM 702 C CA . THR A 1 91 ? 11.610 2.055 -6.062 1.00 95.88 91 THR A CA 1
ATOM 703 C C . THR A 1 91 ? 10.479 1.226 -5.440 1.00 95.88 91 THR A C 1
ATOM 705 O O . THR A 1 91 ? 9.811 1.674 -4.508 1.00 95.88 91 THR A O 1
ATOM 708 N N . ALA A 1 92 ? 10.256 0.004 -5.938 1.00 97.25 92 ALA A N 1
ATOM 709 C CA . ALA A 1 92 ? 9.238 -0.893 -5.391 1.00 97.25 92 ALA A CA 1
ATOM 710 C C . ALA A 1 92 ? 9.598 -1.392 -3.978 1.00 97.25 92 ALA A C 1
ATOM 712 O O . ALA A 1 92 ? 8.707 -1.533 -3.137 1.00 97.25 92 ALA A O 1
ATOM 713 N N . ALA A 1 93 ? 10.886 -1.613 -3.698 1.00 96.88 93 ALA A N 1
ATOM 714 C CA . ALA A 1 93 ? 11.386 -1.951 -2.369 1.00 96.88 93 ALA A CA 1
ATOM 715 C C . ALA A 1 93 ? 11.122 -0.820 -1.364 1.00 96.88 93 ALA A C 1
ATOM 717 O O . ALA A 1 93 ? 10.585 -1.084 -0.292 1.00 96.88 93 ALA A O 1
ATOM 718 N N . ALA A 1 94 ? 11.369 0.439 -1.737 1.00 97.00 94 ALA A N 1
ATOM 719 C CA . ALA A 1 94 ? 11.066 1.593 -0.891 1.00 97.00 94 ALA A CA 1
ATOM 720 C C . ALA A 1 94 ? 9.566 1.685 -0.547 1.00 97.00 94 ALA A C 1
ATOM 722 O O . ALA A 1 94 ? 9.195 1.932 0.601 1.00 97.00 94 ALA A O 1
ATOM 723 N N . CYS A 1 95 ? 8.677 1.413 -1.511 1.00 97.81 95 CYS A N 1
ATOM 724 C CA . CYS A 1 95 ? 7.240 1.327 -1.240 1.00 97.81 95 CYS A CA 1
ATOM 725 C C . CYS A 1 95 ? 6.889 0.187 -0.265 1.00 97.81 95 CYS A C 1
ATOM 727 O O . CYS A 1 95 ? 6.030 0.361 0.605 1.00 97.81 95 CYS A O 1
ATOM 729 N N . LEU A 1 96 ? 7.545 -0.974 -0.381 1.00 98.12 96 LEU A N 1
ATOM 730 C CA . LEU A 1 96 ? 7.372 -2.085 0.557 1.00 98.12 96 LEU A CA 1
ATOM 731 C C 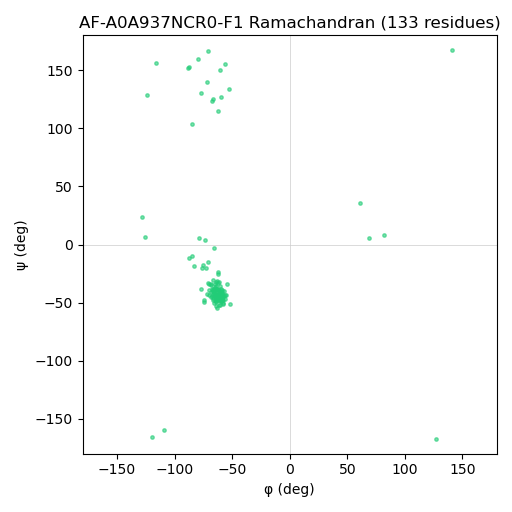. LEU A 1 96 ? 7.845 -1.709 1.968 1.00 98.12 96 LEU A C 1
ATOM 733 O O . LEU A 1 96 ? 7.094 -1.894 2.925 1.00 98.12 96 LEU A O 1
ATOM 737 N N . GLU A 1 97 ? 9.051 -1.159 2.103 1.00 97.94 97 GLU A N 1
ATOM 738 C CA . GLU A 1 97 ? 9.605 -0.701 3.382 1.00 97.94 97 GLU A CA 1
ATOM 739 C C . GLU A 1 97 ? 8.671 0.301 4.060 1.00 97.94 97 GLU A C 1
ATOM 741 O O . GLU A 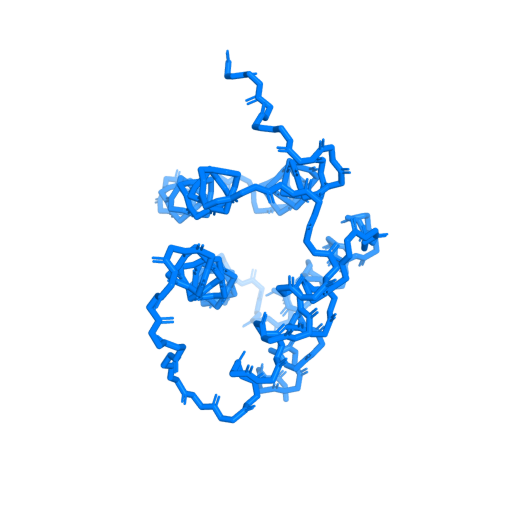1 97 ? 8.348 0.160 5.242 1.00 97.94 97 GLU A O 1
ATOM 746 N N . ARG A 1 98 ? 8.126 1.242 3.284 1.00 97.88 98 ARG A N 1
ATOM 747 C CA . ARG A 1 98 ? 7.168 2.221 3.788 1.00 97.88 98 ARG A CA 1
ATOM 748 C C . ARG A 1 98 ? 5.870 1.591 4.308 1.00 97.88 98 ARG A C 1
ATOM 750 O O . ARG A 1 98 ? 5.282 2.103 5.268 1.00 97.88 98 ARG A O 1
ATOM 757 N N . CYS A 1 99 ? 5.420 0.479 3.716 1.00 98.31 99 CYS A N 1
ATOM 758 C CA . CYS A 1 99 ? 4.295 -0.303 4.239 1.00 98.31 99 CYS A CA 1
ATOM 759 C C . CYS A 1 99 ? 4.647 -0.983 5.567 1.00 98.31 99 CYS A C 1
ATOM 761 O O . CYS A 1 99 ? 3.857 -0.914 6.503 1.00 98.31 99 CYS A O 1
ATOM 763 N N . LEU A 1 100 ? 5.832 -1.589 5.678 1.00 97.75 100 LEU A N 1
ATOM 764 C CA . LEU A 1 100 ? 6.286 -2.230 6.920 1.00 97.75 100 LEU A CA 1
ATOM 765 C C . LEU A 1 100 ? 6.418 -1.215 8.066 1.00 97.75 100 LEU A C 1
ATOM 767 O O . LEU A 1 100 ? 6.024 -1.495 9.200 1.00 97.75 100 LEU A O 1
ATOM 771 N N . GLU A 1 101 ? 6.899 -0.006 7.772 1.00 97.94 101 GLU A N 1
ATOM 772 C CA . GLU A 1 101 ? 6.911 1.085 8.746 1.00 97.94 101 GLU A CA 1
ATOM 773 C C . GLU A 1 101 ? 5.488 1.467 9.184 1.00 97.94 101 GLU A C 1
ATOM 775 O O . GLU A 1 101 ? 5.227 1.622 10.381 1.00 97.94 101 GLU A O 1
ATOM 780 N N . ALA A 1 102 ? 4.545 1.559 8.239 1.00 97.88 102 ALA A N 1
ATOM 781 C CA . ALA A 1 102 ? 3.147 1.847 8.550 1.00 97.88 102 ALA A CA 1
ATOM 782 C C . ALA A 1 102 ? 2.534 0.786 9.483 1.00 97.88 102 ALA A C 1
ATOM 784 O O . ALA A 1 102 ? 1.828 1.147 10.426 1.00 97.88 102 ALA A O 1
ATOM 785 N N . GLU A 1 103 ? 2.832 -0.506 9.288 1.00 96.94 103 GLU A N 1
ATOM 786 C CA . GLU A 1 103 ? 2.402 -1.570 10.212 1.00 96.94 103 GLU A CA 1
ATOM 787 C C . GLU A 1 103 ? 2.938 -1.330 11.632 1.00 96.94 103 GLU A C 1
ATOM 789 O O . GLU A 1 103 ? 2.188 -1.411 12.612 1.00 96.94 103 GLU A O 1
ATOM 794 N N . GLY A 1 104 ? 4.218 -0.958 11.752 1.00 96.44 104 GLY A N 1
ATOM 795 C CA . GLY A 1 104 ? 4.834 -0.571 13.021 1.00 96.44 104 GLY A CA 1
ATOM 796 C C . GLY A 1 104 ? 4.132 0.622 13.680 1.00 96.44 104 GLY A C 1
ATOM 797 O O . GLY A 1 104 ? 3.842 0.594 14.879 1.00 96.44 104 GLY A O 1
ATOM 798 N N . GLN A 1 105 ? 3.774 1.640 12.897 1.00 97.38 105 GLN A N 1
ATOM 799 C CA . GLN A 1 105 ? 3.045 2.824 13.366 1.00 97.38 105 GLN A CA 1
ATOM 800 C C . GLN A 1 105 ? 1.626 2.469 13.856 1.00 97.38 105 GLN A C 1
ATOM 802 O O . GLN A 1 105 ? 1.177 3.001 14.877 1.00 97.38 105 GLN A O 1
ATOM 807 N N . VAL A 1 106 ? 0.931 1.516 13.219 1.00 95.81 106 VAL A N 1
ATOM 808 C CA . VAL A 1 106 ? -0.357 1.002 13.728 1.00 95.81 106 VAL A CA 1
ATOM 809 C C . VAL A 1 106 ? -0.182 0.315 15.083 1.00 95.81 106 VAL A C 1
ATOM 811 O O . VAL A 1 106 ? -0.986 0.546 15.993 1.00 95.81 106 VAL A O 1
ATOM 814 N N . LEU A 1 107 ? 0.857 -0.514 15.241 1.00 92.38 107 LEU A N 1
ATOM 815 C CA . LEU A 1 107 ? 1.160 -1.197 16.506 1.00 92.38 107 LEU A CA 1
ATOM 816 C C . LEU A 1 107 ? 1.526 -0.207 17.620 1.00 92.38 107 LEU A C 1
ATOM 818 O O . LEU A 1 107 ? 1.118 -0.394 18.768 1.00 92.38 107 LEU A O 1
ATOM 822 N N . ALA A 1 108 ? 2.210 0.882 17.271 1.00 94.31 108 ALA A N 1
ATOM 823 C CA . ALA A 1 108 ? 2.525 1.990 18.168 1.00 94.31 108 ALA A CA 1
ATOM 824 C C . ALA A 1 108 ? 1.313 2.888 18.504 1.00 94.31 108 ALA A C 1
ATOM 826 O O . ALA A 1 108 ? 1.459 3.868 19.230 1.00 94.31 108 ALA A O 1
ATOM 827 N N . ASN A 1 109 ? 0.107 2.549 18.030 1.00 92.69 109 ASN A N 1
ATOM 828 C CA . ASN A 1 109 ? -1.128 3.320 18.215 1.00 92.69 109 ASN A CA 1
ATOM 829 C C . ASN A 1 109 ? -1.075 4.739 17.622 1.00 92.69 109 ASN A C 1
ATOM 831 O O . ASN A 1 109 ? -1.681 5.660 18.176 1.00 92.69 109 ASN A O 1
ATOM 835 N N . ALA A 1 110 ? -0.396 4.917 16.485 1.00 92.75 110 ALA A N 1
ATOM 836 C CA . ALA A 1 110 ? -0.439 6.171 15.741 1.00 92.75 110 ALA A CA 1
ATOM 837 C C . ALA A 1 110 ? -1.883 6.572 15.377 1.00 92.75 110 ALA A C 1
ATOM 839 O O . ALA A 1 110 ? -2.790 5.734 15.270 1.00 92.75 110 ALA A O 1
ATOM 840 N N . ASN A 1 111 ? -2.102 7.873 15.166 1.00 93.44 111 ASN A N 1
ATOM 841 C CA . ASN A 1 111 ? -3.392 8.373 14.702 1.00 93.44 111 ASN A CA 1
ATOM 842 C C . ASN A 1 111 ? -3.704 7.785 13.316 1.00 93.44 111 ASN A C 1
ATOM 844 O O . ASN A 1 111 ? -3.013 8.087 12.350 1.00 93.44 111 ASN A O 1
ATOM 848 N N . GLN A 1 112 ? -4.750 6.960 13.221 1.00 91.19 112 GLN A N 1
ATOM 849 C CA . GLN A 1 112 ? -5.051 6.200 12.003 1.00 91.19 112 GLN A CA 1
ATOM 850 C C . GLN A 1 112 ? -5.387 7.086 10.804 1.00 91.19 112 GLN A C 1
ATOM 852 O O . GLN A 1 112 ? -4.986 6.762 9.693 1.00 91.19 112 GLN A O 1
ATOM 857 N N . ALA A 1 113 ? -6.106 8.191 11.013 1.00 92.31 113 ALA A N 1
ATOM 858 C CA . ALA A 1 113 ? -6.489 9.077 9.919 1.00 92.31 113 ALA A CA 1
ATOM 859 C C . ALA A 1 113 ? -5.252 9.752 9.314 1.00 92.31 113 ALA A C 1
ATOM 861 O O . ALA A 1 113 ? -5.055 9.703 8.103 1.00 92.31 113 ALA A O 1
ATOM 862 N N . THR A 1 114 ? -4.387 10.303 10.170 1.00 95.44 114 THR A N 1
ATOM 863 C CA . THR A 1 114 ? -3.114 10.898 9.747 1.00 95.44 114 THR A CA 1
ATOM 864 C C . THR A 1 114 ? -2.197 9.857 9.112 1.00 95.44 114 THR A C 1
ATOM 866 O O . THR A 1 114 ? -1.624 10.113 8.060 1.00 95.44 114 THR A O 1
ATOM 869 N N . LEU A 1 115 ? -2.103 8.665 9.709 1.00 96.19 115 LEU A N 1
ATOM 870 C CA . LEU A 1 115 ? -1.288 7.572 9.189 1.00 96.19 115 LEU A CA 1
ATOM 871 C C . LEU A 1 115 ? -1.702 7.184 7.769 1.00 96.19 115 LEU A C 1
ATOM 873 O O . LEU A 1 115 ? -0.846 7.132 6.897 1.00 96.19 115 LEU A O 1
ATOM 877 N N . VAL A 1 116 ? -2.996 6.943 7.530 1.00 96.50 116 VAL A N 1
ATOM 878 C CA . VAL A 1 116 ? -3.506 6.561 6.202 1.00 96.50 116 VAL A CA 1
ATOM 879 C C . VAL A 1 116 ? -3.177 7.628 5.162 1.00 96.50 116 VAL A C 1
ATOM 881 O O . VAL A 1 116 ? -2.705 7.283 4.083 1.00 96.50 116 VAL A O 1
ATOM 884 N N . GLN A 1 117 ? -3.386 8.904 5.496 1.00 95.94 117 GLN A N 1
ATOM 885 C CA . GLN A 1 117 ? -3.112 10.017 4.586 1.00 95.94 117 GLN A CA 1
ATOM 886 C C . GLN A 1 117 ? -1.627 10.117 4.232 1.00 95.94 117 GLN A C 1
ATOM 888 O O . GLN A 1 117 ? -1.290 10.087 3.054 1.00 95.94 117 GLN A O 1
ATOM 893 N N . CYS A 1 118 ? -0.743 10.197 5.231 1.00 96.50 118 CYS A N 1
ATOM 894 C CA . CYS A 1 118 ? 0.696 10.325 4.991 1.00 96.50 118 CYS A CA 1
ATOM 895 C C . CYS A 1 118 ? 1.251 9.107 4.247 1.00 96.50 118 CYS A C 1
ATOM 897 O O . CYS A 1 118 ? 1.957 9.251 3.257 1.00 96.50 118 CYS A O 1
ATOM 899 N N . TRP A 1 119 ? 0.873 7.902 4.678 1.00 97.62 119 TRP A N 1
ATOM 900 C CA . TRP A 1 119 ? 1.332 6.662 4.063 1.00 97.62 119 TRP A CA 1
ATOM 901 C C . TRP A 1 119 ? 0.955 6.564 2.582 1.00 97.62 119 TRP A C 1
ATOM 903 O O . TRP A 1 119 ? 1.813 6.268 1.753 1.00 97.62 119 TRP A O 1
ATOM 913 N N . LEU A 1 120 ? -0.305 6.832 2.227 1.00 97.31 120 LEU A N 1
ATOM 914 C CA . LEU A 1 120 ? -0.736 6.770 0.831 1.00 97.31 120 LEU A CA 1
ATOM 915 C C . LEU A 1 120 ? -0.162 7.915 -0.008 1.00 97.31 120 LEU A C 1
ATOM 917 O O . LEU A 1 120 ? 0.129 7.709 -1.182 1.00 97.31 120 LEU A O 1
ATOM 921 N N . ASP A 1 121 ? 0.033 9.100 0.567 1.00 96.50 121 ASP A N 1
ATOM 922 C CA . ASP A 1 121 ? 0.642 10.219 -0.153 1.00 96.50 121 ASP A CA 1
ATOM 923 C C . ASP A 1 121 ? 2.113 9.955 -0.506 1.00 96.50 121 ASP A C 1
ATOM 925 O O . ASP A 1 121 ? 2.537 10.174 -1.643 1.00 96.50 121 ASP A O 1
ATOM 929 N N . GLU A 1 122 ? 2.875 9.387 0.430 1.00 96.19 122 GLU A N 1
ATOM 930 C CA . GLU A 1 122 ? 4.259 8.973 0.194 1.00 96.19 122 GLU A CA 1
ATOM 931 C C . GLU A 1 122 ? 4.339 7.862 -0.862 1.00 96.19 122 GLU A C 1
ATOM 933 O O . GLU A 1 122 ? 5.112 7.972 -1.815 1.00 96.19 122 GLU A O 1
ATOM 938 N N . LEU A 1 123 ? 3.487 6.832 -0.762 1.00 96.94 123 LEU A N 1
ATOM 939 C CA . LEU A 1 123 ? 3.426 5.761 -1.760 1.00 96.94 123 LEU A CA 1
ATOM 940 C C . LEU A 1 123 ? 3.078 6.286 -3.157 1.00 96.94 123 LEU A C 1
ATOM 942 O O . LEU A 1 123 ? 3.710 5.878 -4.134 1.00 96.94 123 LEU A O 1
ATOM 946 N N . ALA A 1 124 ? 2.099 7.187 -3.269 1.00 95.50 124 ALA A N 1
ATOM 947 C CA . ALA A 1 124 ? 1.718 7.787 -4.544 1.00 95.50 124 ALA A CA 1
ATOM 948 C C . ALA A 1 124 ? 2.837 8.664 -5.104 1.00 95.50 124 ALA A C 1
ATOM 950 O O . ALA A 1 124 ? 3.080 8.655 -6.311 1.00 95.50 124 ALA A O 1
ATOM 951 N N . THR A 1 125 ? 3.534 9.400 -4.239 1.00 94.94 125 THR A N 1
ATOM 952 C CA . THR A 1 125 ? 4.664 10.242 -4.630 1.00 94.94 125 THR A CA 1
ATOM 953 C C . THR A 1 125 ? 5.801 9.389 -5.176 1.00 94.94 125 THR A C 1
ATOM 955 O O . THR A 1 125 ? 6.206 9.606 -6.315 1.00 94.94 125 THR A O 1
ATOM 958 N N . THR A 1 126 ? 6.256 8.374 -4.436 1.00 94.56 126 THR A N 1
ATOM 959 C CA . THR A 1 126 ? 7.310 7.452 -4.893 1.00 94.56 126 THR A CA 1
ATOM 960 C C . THR A 1 126 ? 6.907 6.701 -6.158 1.00 94.56 126 THR A C 1
ATOM 962 O O . THR A 1 126 ? 7.700 6.602 -7.095 1.00 94.56 126 THR A O 1
ATOM 965 N N . THR A 1 127 ? 5.656 6.231 -6.228 1.00 93.62 127 THR A N 1
ATOM 966 C CA . THR A 1 127 ? 5.123 5.556 -7.419 1.00 93.62 127 THR A CA 1
ATOM 967 C C . THR A 1 127 ? 5.141 6.482 -8.630 1.00 93.62 127 THR A C 1
ATOM 969 O O . THR A 1 127 ? 5.504 6.042 -9.707 1.00 93.62 127 THR A O 1
ATOM 972 N N . ARG A 1 128 ? 4.786 7.762 -8.482 1.00 93.56 128 ARG A N 1
ATOM 973 C CA . ARG A 1 128 ? 4.696 8.710 -9.602 1.00 93.56 128 ARG A CA 1
ATOM 974 C C . ARG A 1 128 ? 6.056 9.214 -10.073 1.00 93.56 128 ARG A C 1
ATOM 976 O O . ARG A 1 128 ? 6.247 9.427 -11.267 1.00 93.56 128 ARG A O 1
ATOM 983 N N . THR A 1 129 ? 6.980 9.457 -9.147 1.00 92.62 129 THR A N 1
ATOM 984 C CA . THR A 1 129 ? 8.309 9.999 -9.464 1.00 92.62 129 THR A CA 1
ATOM 985 C C . THR A 1 129 ? 9.294 8.919 -9.894 1.00 92.62 129 THR A C 1
ATOM 987 O O . THR A 1 129 ? 10.325 9.250 -10.474 1.00 92.62 129 THR A O 1
ATOM 990 N N . GLY A 1 130 ? 9.017 7.647 -9.580 1.00 90.69 130 GLY A N 1
ATOM 991 C CA . GLY A 1 130 ? 9.981 6.560 -9.741 1.00 90.69 130 GLY A CA 1
ATOM 992 C C . GLY A 1 130 ? 11.157 6.653 -8.760 1.00 90.69 130 GLY A C 1
ATOM 993 O O . GLY A 1 130 ? 12.091 5.862 -8.851 1.00 90.69 130 GLY A O 1
ATOM 994 N N . CYS A 1 131 ? 11.129 7.605 -7.824 1.00 88.00 131 CYS A N 1
ATOM 995 C CA . CYS A 1 131 ? 12.226 7.913 -6.919 1.00 88.00 131 CYS A CA 1
ATOM 996 C C . CYS A 1 131 ? 11.732 7.823 -5.467 1.00 88.00 131 CYS A C 1
ATOM 998 O O . CYS A 1 131 ? 10.711 8.443 -5.139 1.00 88.00 131 CYS A O 1
ATOM 1000 N N . PRO A 1 132 ? 12.425 7.081 -4.586 1.00 79.44 132 PRO A N 1
ATOM 1001 C CA . PRO A 1 132 ? 12.139 7.109 -3.158 1.00 79.44 132 PRO A CA 1
ATOM 1002 C C . PRO A 1 132 ? 12.156 8.551 -2.640 1.00 79.44 132 PRO A C 1
ATOM 1004 O O . PRO A 1 132 ? 13.053 9.330 -2.970 1.00 79.44 132 PRO A O 1
ATOM 1007 N N . VAL A 1 133 ? 11.151 8.927 -1.846 1.00 72.00 133 VAL A N 1
ATOM 1008 C CA . VAL A 1 133 ? 11.185 10.220 -1.154 1.00 72.00 133 VAL A CA 1
ATOM 1009 C C . VAL A 1 133 ? 12.327 10.141 -0.140 1.00 72.00 133 VAL A C 1
ATOM 1011 O O . VAL A 1 133 ? 12.393 9.186 0.630 1.00 72.00 133 VAL A O 1
ATOM 1014 N N . ALA A 1 134 ? 13.270 11.085 -0.186 1.00 57.81 134 ALA A N 1
ATOM 1015 C CA . ALA A 1 134 ? 14.365 11.120 0.780 1.00 57.81 134 ALA A CA 1
ATOM 1016 C C . ALA A 1 134 ? 13.790 11.268 2.199 1.00 57.81 134 ALA A C 1
ATOM 1018 O O . ALA A 1 134 ? 12.981 12.169 2.430 1.00 57.81 134 ALA A O 1
ATOM 1019 N N . ALA A 1 135 ? 14.192 10.362 3.096 1.00 47.47 135 ALA A N 1
ATOM 1020 C CA . ALA A 1 135 ? 13.839 10.380 4.516 1.00 47.47 135 ALA A CA 1
ATOM 1021 C C . ALA A 1 135 ? 14.440 11.586 5.255 1.00 47.47 135 ALA A C 1
ATOM 1023 O O . ALA A 1 135 ? 15.566 12.006 4.892 1.00 47.47 135 ALA A O 1
#

Nearest PDB structures (foldseek):
  3glg-assembly2_H  TM=6.197E-01  e=2.871E-01  Escherichia coli K-12
  8vap-assembly1_D  TM=5.832E-01  e=4.825E-01  Escherichia coli
  3glh-assembly3_L  TM=6.607E-01  e=1.107E+00  Escherichia coli K-12
  3glf-assembly2_G  TM=5.994E-01  e=1.166E+00  Escherichia coli K-12

Mean predicted aligned error: 3.17 Å

Secondary structure (DSSP, 8-state):
-HHHHHHHHHHHHTSSS--HHHHHHHHHHHHHTT-SSHHHHHHHHHHHHHHHHHHHHHHHHHHTTPPP-S-HHHHHHHHHHHHH-SS-HHHHHHHHHHHHHHHHHHHTT--HHHHHHHHHHHHHHHHHHSSPPP-

Radius of gyration: 14.05 Å; Cα contacts (8 Å, |Δi|>4): 159; chains: 1; bounding box: 31×27×37 Å

Foldseek 3Di:
DLVVVLLVLLQQLLDLQHDLVVNLVVLVVVLPVLDPDLPSSLVSVLVSLVSQLLLLVQLLCVLVVHDRDDDPSSNVSSVSSNVVFPAGSVLSVLLNVLSVVLNVCSVVVHDSSVSSSVNSVQSSVSRNVNHRDDD

Solvent-accessible surface area (backbone atoms only — not comparable to full-atom values): 7082 Å² total; per-residue (Å²): 109,71,69,60,49,48,52,52,50,41,56,45,67,26,46,48,79,50,59,35,66,63,50,31,52,54,48,49,55,57,26,53,72,51,42,94,52,67,68,50,21,50,55,46,46,46,54,52,41,52,53,54,27,53,46,26,51,36,37,19,37,39,64,71,72,41,82,66,72,76,55,74,65,58,42,49,27,36,56,51,20,66,77,59,52,68,44,55,36,65,35,26,43,48,47,23,53,55,29,55,50,48,48,51,39,55,75,70,64,50,61,62,72,62,46,46,42,54,53,37,41,52,44,38,48,25,44,54,68,24,42,65,73,83,129

pLDDT: mean 93.99, std 6.58, range [47.47, 98.5]